Protein AF-A0A6I3S2J1-F1 (afdb_monomer_lite)

Structure (mmCIF, N/CA/C/O backbone):
data_AF-A0A6I3S2J1-F1
#
_entry.id   AF-A0A6I3S2J1-F1
#
loop_
_atom_site.group_PDB
_atom_site.id
_atom_site.type_symbol
_atom_site.label_atom_id
_atom_site.label_alt_id
_atom_site.label_comp_id
_atom_site.label_asym_id
_atom_site.label_entity_id
_atom_site.label_seq_id
_atom_site.pdbx_PDB_ins_code
_atom_site.Cartn_x
_atom_site.Cartn_y
_atom_site.Cartn_z
_atom_site.occupancy
_atom_site.B_iso_or_equiv
_atom_site.auth_seq_id
_atom_site.auth_comp_id
_atom_site.auth_asym_id
_atom_site.auth_atom_id
_atom_site.pdbx_PDB_model_num
ATOM 1 N N . MET A 1 1 ? -11.107 5.314 -30.693 1.00 34.38 1 MET A N 1
ATOM 2 C CA . MET A 1 1 ? -11.383 4.124 -29.863 1.00 34.38 1 MET A CA 1
ATOM 3 C C . MET A 1 1 ? -11.713 4.619 -28.473 1.00 34.38 1 MET A C 1
ATOM 5 O O . MET A 1 1 ? -10.859 5.205 -27.826 1.00 34.38 1 MET A O 1
ATOM 9 N N . GLU A 1 2 ? -12.978 4.495 -28.100 1.00 46.81 2 GLU A N 1
ATOM 10 C CA . GLU A 1 2 ? -13.599 5.117 -26.936 1.00 46.81 2 GLU A CA 1
ATOM 11 C C . GLU A 1 2 ? -13.974 4.004 -25.951 1.00 46.81 2 GLU A C 1
ATOM 13 O O . GLU A 1 2 ? -14.843 3.192 -26.249 1.00 46.81 2 GLU A O 1
ATOM 18 N N . ALA A 1 3 ? -13.229 3.904 -24.847 1.00 31.72 3 ALA A N 1
ATOM 19 C CA . ALA A 1 3 ? -13.426 3.009 -23.698 1.00 31.72 3 ALA A CA 1
ATOM 20 C C . ALA A 1 3 ? -12.308 3.388 -22.695 1.00 31.72 3 ALA A C 1
ATOM 22 O O . ALA A 1 3 ? -11.146 3.374 -23.076 1.00 31.72 3 ALA A O 1
ATOM 23 N N . LEU A 1 4 ? -12.485 3.808 -21.443 1.00 32.88 4 LEU A N 1
ATOM 24 C CA . LEU A 1 4 ? -13.562 3.702 -20.472 1.00 32.88 4 LEU A CA 1
ATOM 25 C C . LEU A 1 4 ? -13.476 4.933 -19.558 1.00 32.88 4 LEU A C 1
ATOM 27 O O . LEU A 1 4 ? -12.425 5.204 -18.974 1.00 32.88 4 LEU A O 1
ATOM 31 N N . ARG A 1 5 ? -14.594 5.621 -19.324 1.00 40.09 5 ARG A N 1
ATOM 32 C CA . ARG A 1 5 ? -14.788 6.284 -18.030 1.00 40.09 5 ARG A CA 1
ATOM 33 C C . ARG A 1 5 ? -14.850 5.176 -16.969 1.00 40.09 5 ARG A C 1
ATOM 35 O O . ARG A 1 5 ? -15.933 4.692 -16.675 1.00 40.09 5 ARG A O 1
ATOM 42 N N . MET A 1 6 ? -13.719 4.753 -16.404 1.00 35.88 6 MET A N 1
ATOM 43 C CA . MET A 1 6 ? -13.728 4.008 -15.137 1.00 35.88 6 MET A CA 1
ATOM 44 C C . MET A 1 6 ? -13.820 5.024 -14.004 1.00 35.88 6 MET A C 1
ATOM 46 O O . MET A 1 6 ? -12.850 5.293 -13.302 1.00 35.88 6 MET A O 1
ATOM 50 N N . ASN A 1 7 ? -14.994 5.638 -13.880 1.00 42.53 7 ASN A N 1
ATOM 51 C CA . ASN A 1 7 ? -15.377 6.351 -12.671 1.00 42.53 7 ASN A CA 1
ATOM 52 C C . ASN A 1 7 ? -16.139 5.378 -11.761 1.00 42.53 7 ASN A C 1
ATOM 54 O O . ASN A 1 7 ? -17.245 5.672 -11.321 1.00 42.53 7 ASN A O 1
ATOM 58 N N . ASP A 1 8 ? -15.560 4.197 -11.532 1.00 52.69 8 ASP A N 1
ATOM 59 C CA . ASP A 1 8 ? -15.954 3.356 -10.411 1.00 52.69 8 ASP A CA 1
ATOM 60 C C . ASP A 1 8 ? -15.251 3.961 -9.203 1.00 52.69 8 ASP A C 1
ATOM 62 O O . ASP A 1 8 ? -14.051 3.766 -8.991 1.00 52.69 8 ASP A O 1
ATOM 66 N N . SER A 1 9 ? -15.972 4.779 -8.440 1.00 69.44 9 SER A N 1
ATOM 67 C CA . SER A 1 9 ? -15.525 5.141 -7.101 1.00 69.44 9 SER A CA 1
ATOM 68 C C . SER A 1 9 ? -15.279 3.836 -6.350 1.00 69.44 9 SER A C 1
ATOM 70 O O . SER A 1 9 ? -16.217 3.072 -6.126 1.00 69.44 9 SER A O 1
ATOM 72 N N . ILE A 1 10 ? -14.025 3.546 -6.017 1.00 82.44 10 ILE A N 1
ATOM 73 C CA . ILE A 1 10 ? -13.689 2.366 -5.228 1.00 82.44 10 ILE A CA 1
ATOM 74 C C . ILE A 1 10 ? -14.387 2.514 -3.878 1.00 82.44 10 ILE A C 1
ATOM 76 O O . ILE A 1 10 ? -14.110 3.454 -3.135 1.00 82.44 10 ILE A O 1
ATOM 80 N N . VAL A 1 11 ? -15.302 1.595 -3.583 1.00 87.88 11 VAL A N 1
ATOM 81 C CA . VAL A 1 11 ? -15.982 1.523 -2.291 1.00 87.88 11 VAL A CA 1
ATOM 82 C C . VAL A 1 11 ? -15.340 0.400 -1.493 1.00 87.88 11 VAL A C 1
ATOM 84 O O . VAL A 1 11 ? -15.370 -0.759 -1.903 1.00 87.88 11 VAL A O 1
ATOM 87 N N . PHE A 1 12 ? -14.750 0.751 -0.355 1.00 93.94 12 PHE A N 1
ATOM 88 C CA . PHE A 1 12 ? -14.253 -0.220 0.610 1.00 93.94 12 PHE A CA 1
ATOM 89 C C . PHE A 1 12 ? -15.383 -0.645 1.547 1.00 93.94 12 PHE A C 1
ATOM 91 O O . PHE A 1 12 ? -16.249 0.154 1.903 1.00 93.94 12 PHE A O 1
ATOM 98 N N . SER A 1 13 ? -15.361 -1.903 1.977 1.00 96.25 13 SER A N 1
ATOM 99 C CA . SER A 1 13 ? -16.216 -2.362 3.073 1.00 96.25 13 SER A CA 1
ATOM 100 C C . SER A 1 13 ? -15.893 -1.617 4.373 1.00 96.25 13 SER A C 1
ATOM 102 O O . SER A 1 13 ? -14.842 -0.979 4.506 1.00 96.25 13 SER A O 1
ATOM 104 N N . GLN A 1 14 ? -16.777 -1.736 5.365 1.00 96.75 14 GLN A N 1
ATOM 105 C CA . GLN A 1 14 ? -16.544 -1.176 6.696 1.00 96.75 14 GLN A CA 1
ATOM 106 C C . GLN A 1 14 ? -15.230 -1.697 7.305 1.00 96.75 14 GLN A C 1
ATOM 108 O O . GLN A 1 14 ? -14.419 -0.906 7.777 1.00 96.75 14 GLN A O 1
ATOM 113 N N . GLU A 1 15 ? -14.972 -3.006 7.218 1.00 97.38 15 GLU A N 1
ATOM 114 C CA . GLU A 1 15 ? -13.759 -3.618 7.775 1.00 97.38 15 GLU A CA 1
ATOM 115 C C . GLU A 1 15 ? -12.484 -3.150 7.054 1.00 97.38 15 GLU A C 1
ATOM 117 O O . GLU A 1 15 ? -11.491 -2.799 7.695 1.00 97.38 15 GLU A O 1
ATOM 122 N N . GLN A 1 16 ? -12.512 -3.085 5.719 1.00 97.88 16 GLN A N 1
ATOM 123 C CA . GLN A 1 16 ? -11.399 -2.540 4.935 1.00 97.88 16 GLN A CA 1
ATOM 124 C C . GLN A 1 16 ? -11.145 -1.071 5.294 1.00 97.88 16 GLN A C 1
ATOM 126 O O . GLN A 1 16 ? -9.998 -0.666 5.469 1.00 97.88 16 GLN A O 1
ATOM 131 N N . THR A 1 17 ? -12.206 -0.279 5.454 1.00 97.62 17 THR A N 1
ATOM 132 C CA . THR A 1 17 ? -12.106 1.134 5.840 1.00 97.62 17 THR A CA 1
ATOM 133 C C . THR A 1 17 ? -11.485 1.287 7.227 1.00 97.62 17 THR A C 1
ATOM 135 O O . THR A 1 17 ? -10.564 2.082 7.403 1.00 97.62 17 THR A O 1
ATOM 138 N N . GLU A 1 18 ? -11.919 0.498 8.209 1.00 97.94 18 GLU A N 1
ATOM 139 C CA . GLU A 1 18 ? -11.349 0.497 9.562 1.00 97.94 18 GLU A CA 1
ATOM 140 C C . GLU A 1 18 ? -9.871 0.102 9.566 1.00 97.94 18 GLU A C 1
ATOM 142 O O . GLU A 1 18 ? -9.055 0.739 10.245 1.00 97.94 18 GLU A O 1
ATOM 147 N N . PHE A 1 19 ? -9.508 -0.908 8.772 1.00 98.38 19 PHE A N 1
ATOM 148 C CA . PHE A 1 19 ? -8.121 -1.309 8.582 1.00 98.38 19 PHE A CA 1
ATOM 149 C C . PHE A 1 19 ? -7.274 -0.163 8.013 1.00 98.38 19 PHE A C 1
ATOM 151 O O . PHE A 1 19 ? -6.236 0.170 8.591 1.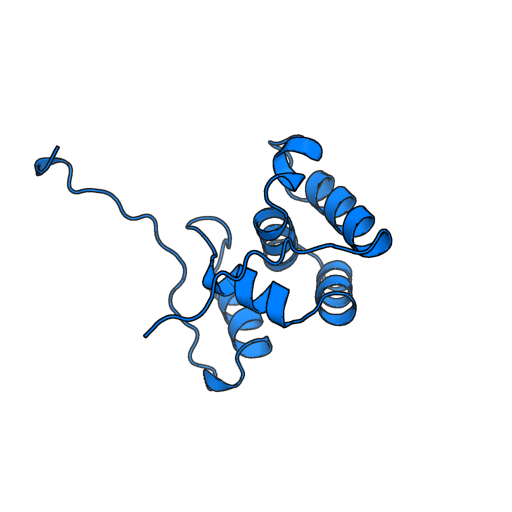00 98.38 19 PHE A O 1
ATOM 158 N N . LEU A 1 20 ? -7.733 0.493 6.942 1.00 98.25 20 LEU A N 1
ATOM 159 C CA . LEU A 1 20 ? -7.016 1.615 6.331 1.00 98.25 20 LEU A CA 1
ATOM 160 C C . LEU A 1 20 ? -6.915 2.820 7.271 1.00 98.25 20 LEU A C 1
ATOM 162 O O . LEU A 1 20 ? -5.850 3.417 7.381 1.00 98.25 20 LEU A O 1
ATOM 166 N N . VAL A 1 21 ? -7.964 3.140 8.031 1.00 98.06 21 VAL A N 1
ATOM 167 C CA . VAL A 1 21 ? -7.923 4.218 9.033 1.00 98.06 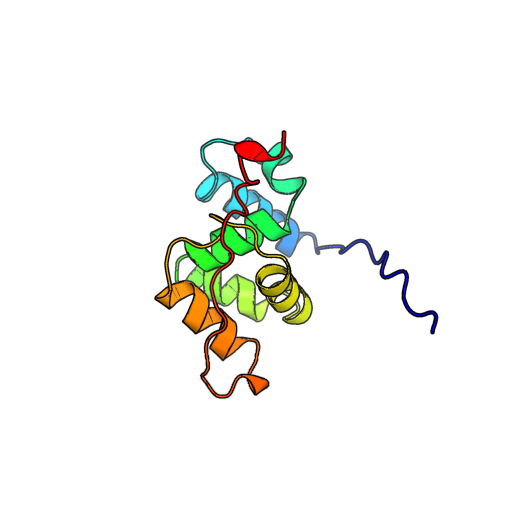21 VAL A CA 1
ATOM 168 C C . VAL A 1 21 ? -6.897 3.921 10.131 1.00 98.06 21 VAL A C 1
ATOM 170 O O . VAL A 1 21 ? -6.188 4.823 10.588 1.00 98.06 21 VAL A O 1
ATOM 173 N N . LYS A 1 22 ? -6.792 2.662 10.570 1.00 97.94 22 LYS A N 1
ATOM 174 C CA . LYS A 1 22 ? -5.768 2.244 11.534 1.00 97.94 22 LYS A CA 1
ATOM 175 C C . LYS A 1 22 ? -4.365 2.339 10.931 1.00 97.94 22 LYS A C 1
ATOM 177 O O . LYS A 1 22 ? -3.457 2.827 11.603 1.00 97.94 22 LYS A O 1
ATOM 182 N N . ALA A 1 23 ? -4.198 1.916 9.681 1.00 98.12 23 ALA A N 1
ATOM 183 C CA . ALA A 1 23 ? -2.938 2.014 8.954 1.00 98.12 23 ALA A CA 1
ATOM 184 C C . ALA A 1 23 ? -2.497 3.470 8.753 1.00 98.12 23 ALA A C 1
ATOM 186 O O . ALA A 1 23 ? -1.341 3.789 9.020 1.00 98.12 23 ALA A O 1
ATOM 187 N N . ALA A 1 24 ? -3.416 4.363 8.379 1.00 98.25 24 ALA A N 1
ATOM 188 C CA . ALA A 1 24 ? -3.146 5.787 8.209 1.00 98.25 24 ALA A CA 1
ATOM 189 C C . ALA A 1 24 ? -2.528 6.389 9.477 1.00 98.25 24 ALA A C 1
ATOM 191 O O . ALA A 1 24 ? -1.454 6.977 9.421 1.00 98.25 24 ALA A O 1
ATOM 192 N N . LYS A 1 25 ? -3.129 6.127 10.645 1.00 97.50 25 LYS A N 1
ATOM 193 C CA . LYS A 1 25 ? -2.581 6.567 11.940 1.00 97.50 25 LYS A CA 1
ATOM 194 C C . LYS A 1 25 ? -1.217 5.958 12.272 1.00 97.50 25 LYS A C 1
ATOM 196 O O . LYS A 1 25 ? -0.431 6.583 12.974 1.00 97.50 25 LYS A O 1
ATOM 201 N N . ARG A 1 26 ? -0.978 4.706 11.866 1.00 97.81 26 ARG A N 1
ATOM 202 C CA . ARG A 1 26 ? 0.223 3.943 12.241 1.00 97.81 26 ARG A CA 1
ATOM 203 C C . ARG A 1 26 ? 1.433 4.309 11.386 1.00 97.81 26 ARG A C 1
ATOM 205 O O . ARG A 1 26 ? 2.533 4.372 11.923 1.00 97.81 26 ARG A O 1
ATOM 212 N N . TYR A 1 27 ? 1.239 4.516 10.086 1.00 97.94 27 TYR A N 1
ATOM 213 C CA . TYR A 1 27 ? 2.339 4.661 9.125 1.00 97.94 27 TYR A CA 1
ATOM 214 C C . TYR A 1 27 ? 2.529 6.083 8.605 1.00 97.94 27 TYR A C 1
ATOM 216 O O . TYR A 1 27 ? 3.619 6.412 8.144 1.00 97.94 27 TYR A O 1
ATOM 224 N N . ILE A 1 28 ? 1.504 6.932 8.695 1.00 97.69 28 ILE A N 1
ATOM 225 C CA . ILE A 1 28 ? 1.542 8.308 8.194 1.00 97.69 28 ILE A CA 1
ATOM 226 C C . ILE A 1 28 ? 1.434 9.245 9.396 1.00 97.69 28 ILE A C 1
ATOM 228 O O . ILE A 1 28 ? 0.359 9.700 9.763 1.00 97.69 28 ILE A O 1
ATOM 232 N N . TRP A 1 29 ? 2.564 9.511 10.049 1.00 95.69 29 TRP A N 1
ATOM 233 C CA . TRP A 1 29 ? 2.598 10.295 11.292 1.00 95.69 29 TRP A CA 1
ATOM 234 C C . TRP A 1 29 ? 2.517 11.815 11.074 1.00 95.69 29 TRP A C 1
ATOM 236 O O . TRP A 1 29 ? 2.286 12.556 12.025 1.00 95.69 29 TRP A O 1
ATOM 246 N N . TRP A 1 30 ? 2.722 12.284 9.840 1.00 96.38 30 TRP A N 1
ATOM 247 C CA . TRP A 1 30 ? 2.744 13.710 9.485 1.00 96.38 30 TRP A CA 1
ATOM 248 C C . TRP A 1 30 ? 1.423 14.227 8.892 1.00 96.38 30 TRP A C 1
ATOM 250 O O . TRP A 1 30 ? 1.338 15.403 8.554 1.00 96.38 30 TRP A O 1
ATOM 260 N N . MET A 1 31 ? 0.411 13.367 8.743 1.00 96.62 31 MET A N 1
ATOM 261 C CA . MET A 1 31 ? -0.944 13.733 8.313 1.00 96.62 31 MET A CA 1
ATOM 262 C C . MET A 1 31 ? -1.956 13.234 9.341 1.00 96.62 31 MET A C 1
ATOM 264 O O . MET A 1 31 ? -1.731 12.240 10.034 1.00 96.62 31 MET A O 1
ATOM 268 N N . THR A 1 32 ? -3.109 13.889 9.410 1.00 97.62 32 THR A N 1
ATOM 269 C CA . THR A 1 32 ? -4.280 13.315 10.074 1.00 97.62 32 THR A CA 1
ATOM 270 C C . THR A 1 32 ? -4.788 12.093 9.303 1.00 97.62 32 THR A C 1
ATOM 272 O O . THR A 1 32 ? -4.528 11.917 8.108 1.00 97.62 32 THR A O 1
ATOM 275 N N . LYS A 1 33 ? -5.554 11.228 9.979 1.00 95.38 33 LYS A N 1
ATOM 276 C CA . LYS A 1 33 ? -6.179 10.070 9.322 1.00 95.38 33 LYS A CA 1
ATOM 277 C C . LYS A 1 33 ? -7.168 10.522 8.240 1.00 95.38 33 LYS A C 1
ATOM 279 O O . LYS A 1 33 ? -7.264 9.859 7.219 1.00 95.38 33 LYS A O 1
ATOM 284 N N . GLU A 1 34 ? -7.882 11.630 8.445 1.00 96.50 34 GLU A N 1
ATOM 285 C CA . GLU A 1 34 ? -8.819 12.193 7.471 1.00 96.50 34 GLU A CA 1
ATOM 286 C C . GLU A 1 34 ? -8.097 12.635 6.194 1.00 96.50 34 GLU A C 1
ATOM 288 O O . GLU A 1 34 ? -8.509 12.239 5.108 1.00 96.50 34 GLU A O 1
ATOM 293 N N . GLU A 1 35 ? -6.993 13.381 6.321 1.00 97.62 35 GLU A N 1
ATOM 294 C CA . GLU A 1 35 ? -6.175 13.823 5.180 1.00 97.62 35 GLU A CA 1
ATOM 295 C C . GLU A 1 35 ? -5.577 12.638 4.422 1.00 97.62 35 GLU A C 1
ATOM 297 O O . GLU A 1 35 ? -5.679 12.565 3.200 1.00 97.62 35 GLU A O 1
ATOM 302 N N . ALA A 1 36 ? -4.994 11.674 5.139 1.00 96.81 36 ALA A N 1
ATOM 303 C CA . ALA A 1 36 ? -4.429 10.481 4.521 1.00 96.81 36 ALA A CA 1
ATOM 304 C C . ALA A 1 36 ? -5.498 9.670 3.766 1.00 96.81 36 ALA A C 1
ATOM 306 O O . ALA A 1 36 ? -5.257 9.202 2.655 1.00 96.81 36 ALA A O 1
ATOM 307 N N . MET A 1 37 ? -6.701 9.545 4.335 1.00 95.94 37 MET A N 1
ATOM 308 C CA . MET A 1 37 ? -7.816 8.821 3.719 1.00 95.94 37 MET A CA 1
ATOM 309 C C . MET A 1 37 ? -8.445 9.548 2.522 1.00 95.94 37 MET A C 1
ATOM 311 O O . MET A 1 37 ? -9.263 8.941 1.832 1.00 95.94 37 MET A O 1
ATOM 315 N N . MET A 1 38 ? -8.047 10.790 2.213 1.00 95.19 38 MET A N 1
ATOM 316 C CA . MET A 1 38 ? -8.377 11.418 0.924 1.00 95.19 38 MET A CA 1
ATOM 317 C C . MET A 1 38 ? -7.704 10.702 -0.258 1.00 95.19 38 MET A C 1
ATOM 319 O O . MET A 1 38 ? -8.210 10.771 -1.376 1.00 95.19 38 MET A O 1
ATOM 323 N N . ASP A 1 39 ? -6.596 9.990 -0.018 1.00 95.56 39 ASP A N 1
ATOM 324 C CA . ASP A 1 39 ? -5.933 9.121 -0.994 1.00 95.56 39 ASP A CA 1
ATOM 325 C C . ASP A 1 39 ? -5.709 7.716 -0.394 1.00 95.56 39 ASP A C 1
ATOM 327 O O . ASP A 1 39 ? -4.614 7.383 0.071 1.00 95.56 39 ASP A O 1
ATOM 331 N N . PRO A 1 40 ? -6.730 6.837 -0.407 1.00 96.06 40 PRO A N 1
ATOM 332 C CA . PRO A 1 40 ? -6.595 5.479 0.117 1.00 96.06 40 PRO A CA 1
ATOM 333 C C . PRO A 1 40 ? -5.508 4.656 -0.584 1.00 96.06 40 PRO A C 1
ATOM 335 O O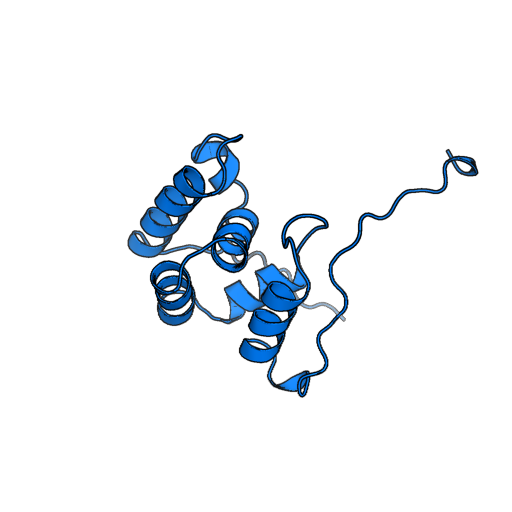 . PRO A 1 40 ? -4.976 3.721 0.009 1.00 96.06 40 PRO A O 1
ATOM 338 N N . PHE A 1 41 ? -5.148 4.987 -1.830 1.00 97.31 41 PHE A N 1
ATOM 339 C CA . PHE A 1 41 ? -4.064 4.299 -2.535 1.00 97.31 41 PHE A CA 1
ATOM 340 C C . PHE A 1 41 ? -2.715 4.616 -1.910 1.00 97.31 41 PHE A C 1
ATOM 342 O O . PHE A 1 41 ? -1.893 3.712 -1.762 1.00 97.31 41 PHE A O 1
ATOM 349 N N . PHE A 1 42 ? -2.513 5.862 -1.487 1.00 97.62 42 PHE A N 1
ATOM 350 C CA . PHE A 1 42 ? -1.340 6.232 -0.710 1.00 97.62 42 PHE A CA 1
ATOM 351 C C . PHE A 1 42 ? -1.288 5.470 0.623 1.00 97.62 42 PHE A C 1
ATOM 353 O O . PHE A 1 42 ? -0.249 4.911 0.968 1.00 97.62 42 PHE A O 1
ATOM 360 N N . VAL A 1 43 ? -2.411 5.354 1.341 1.00 98.31 43 VAL A N 1
ATOM 361 C CA . VAL A 1 43 ? -2.471 4.578 2.597 1.00 98.31 43 VAL A CA 1
ATOM 362 C C . VAL A 1 43 ? -2.126 3.105 2.362 1.00 98.31 43 VAL A C 1
ATOM 364 O O . VAL A 1 43 ? -1.297 2.545 3.080 1.00 98.31 43 VAL A O 1
ATOM 367 N N . ILE A 1 44 ? -2.705 2.483 1.331 1.00 98.50 44 ILE A N 1
ATOM 368 C CA . ILE A 1 44 ? -2.389 1.101 0.944 1.00 98.50 44 ILE A CA 1
ATOM 369 C C . ILE A 1 44 ? -0.903 0.967 0.600 1.00 98.50 44 ILE A C 1
ATOM 371 O O . ILE A 1 44 ? -0.266 0.014 1.046 1.00 98.50 44 ILE A O 1
ATOM 375 N N . SER A 1 45 ? -0.319 1.926 -0.127 1.00 98.31 45 SER A N 1
ATOM 376 C CA . SER A 1 45 ? 1.108 1.887 -0.453 1.00 98.31 45 SER A CA 1
ATOM 377 C C . SER A 1 45 ? 1.975 1.926 0.805 1.00 98.31 45 SER A C 1
ATOM 379 O O . SER A 1 45 ? 2.992 1.242 0.854 1.00 98.31 45 SER A O 1
ATOM 381 N N . GLN A 1 46 ? 1.571 2.669 1.841 1.00 98.38 46 GLN A N 1
ATOM 382 C CA . GLN A 1 46 ? 2.292 2.685 3.115 1.00 98.38 46 GLN A CA 1
ATOM 383 C C . GLN A 1 46 ? 2.199 1.347 3.846 1.00 98.38 46 GLN A C 1
ATOM 385 O O . GLN A 1 46 ? 3.196 0.903 4.406 1.00 98.38 46 GLN A O 1
ATOM 390 N N . VAL A 1 47 ? 1.058 0.654 3.784 1.00 98.38 47 VAL A N 1
ATOM 391 C CA . VAL A 1 47 ? 0.951 -0.722 4.299 1.00 98.38 47 VAL A CA 1
ATOM 392 C C . VAL A 1 47 ? 1.853 -1.669 3.509 1.00 98.38 47 VAL A C 1
ATOM 394 O O . VAL A 1 47 ? 2.578 -2.455 4.103 1.00 98.38 47 VAL A O 1
ATOM 397 N N . MET A 1 48 ? 1.868 -1.575 2.178 1.00 98.25 48 MET A N 1
ATOM 398 C CA . MET A 1 48 ? 2.745 -2.401 1.341 1.00 98.25 48 MET A CA 1
ATOM 399 C C . MET A 1 48 ? 4.232 -2.129 1.614 1.00 98.25 48 MET A C 1
ATOM 401 O O . MET A 1 48 ? 5.044 -3.048 1.536 1.00 98.25 48 MET A O 1
ATOM 405 N N . ASN A 1 49 ? 4.589 -0.877 1.910 1.00 97.69 49 ASN A N 1
ATOM 406 C CA . ASN A 1 49 ? 5.969 -0.432 2.087 1.00 97.69 49 ASN A CA 1
ATOM 407 C C . ASN A 1 49 ? 6.507 -0.646 3.514 1.00 97.69 49 ASN A C 1
ATOM 409 O O . ASN A 1 49 ? 7.670 -0.996 3.683 1.00 97.69 49 ASN A O 1
ATOM 413 N N . LEU A 1 50 ? 5.680 -0.410 4.536 1.00 97.44 50 LEU A N 1
ATOM 414 C CA . LEU A 1 50 ? 6.083 -0.351 5.950 1.00 97.44 50 LEU A CA 1
ATOM 415 C C . LEU A 1 50 ? 5.346 -1.363 6.841 1.00 97.44 50 LEU A C 1
ATOM 417 O O . LEU A 1 50 ? 5.679 -1.499 8.020 1.00 97.44 50 LEU A O 1
ATOM 421 N N . GLY A 1 51 ? 4.316 -2.027 6.314 1.00 97.00 51 GLY A N 1
ATOM 422 C CA . GLY A 1 51 ? 3.495 -2.979 7.051 1.00 97.00 51 GLY A CA 1
ATOM 423 C C . GLY A 1 51 ? 4.284 -4.197 7.510 1.00 97.00 51 GLY A C 1
ATOM 424 O O . GLY A 1 51 ? 5.225 -4.642 6.851 1.00 97.00 51 GLY A O 1
ATOM 425 N N . ASP A 1 52 ? 3.882 -4.763 8.648 1.00 96.69 52 ASP A N 1
ATOM 426 C CA . ASP A 1 52 ? 4.432 -6.044 9.073 1.00 96.69 52 ASP A CA 1
ATOM 427 C C . ASP A 1 52 ? 3.776 -7.204 8.296 1.00 96.69 52 ASP A C 1
ATOM 429 O O . ASP A 1 52 ? 2.936 -7.011 7.408 1.00 96.69 52 ASP A O 1
ATOM 433 N N . LEU A 1 53 ? 4.181 -8.440 8.600 1.00 96.00 53 LEU A N 1
ATOM 434 C CA . LEU A 1 53 ? 3.653 -9.620 7.915 1.00 96.0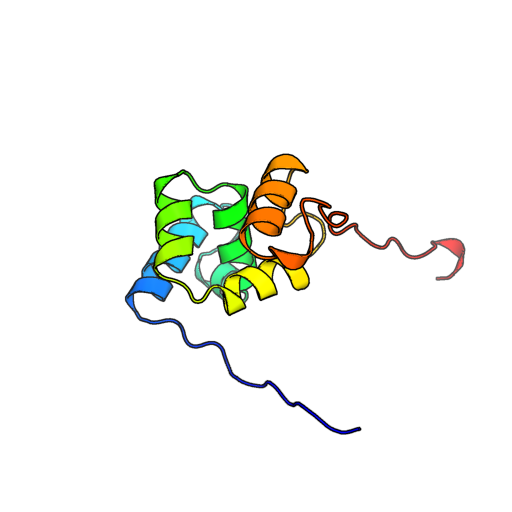0 53 LEU A CA 1
ATOM 435 C C . LEU A 1 53 ? 2.131 -9.760 8.083 1.00 96.00 53 LEU A C 1
ATOM 437 O O . LEU A 1 53 ? 1.462 -10.201 7.151 1.00 96.00 53 LEU A O 1
ATOM 441 N N . LYS A 1 54 ? 1.573 -9.383 9.243 1.00 97.69 54 LYS A N 1
ATOM 442 C CA . LYS A 1 54 ? 0.128 -9.472 9.494 1.00 97.69 54 LYS A CA 1
ATOM 443 C C . LYS A 1 54 ? -0.619 -8.420 8.691 1.00 97.69 54 LYS A C 1
ATOM 445 O O . LYS A 1 54 ? -1.642 -8.743 8.096 1.00 97.69 54 LYS A O 1
ATOM 450 N N . ASP A 1 55 ? -0.099 -7.195 8.646 1.00 97.81 55 ASP A N 1
ATOM 451 C CA . ASP A 1 55 ? -0.701 -6.123 7.850 1.00 97.81 55 ASP A CA 1
ATOM 452 C C . ASP A 1 55 ? -0.676 -6.471 6.355 1.00 97.81 55 ASP A C 1
ATOM 454 O O . ASP A 1 55 ? -1.691 -6.347 5.672 1.00 97.81 55 ASP A O 1
ATOM 458 N N . SER A 1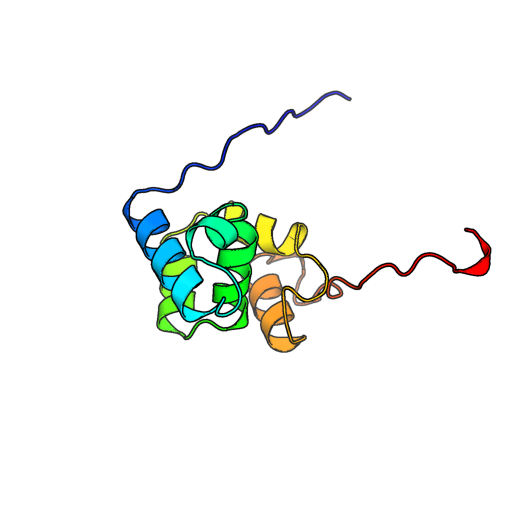 56 ? 0.456 -6.989 5.869 1.00 96.62 56 SER A N 1
ATOM 459 C CA . SER A 1 56 ? 0.628 -7.413 4.475 1.00 96.62 56 SER A CA 1
ATOM 460 C C . SER A 1 56 ? -0.294 -8.576 4.105 1.00 96.62 56 SER A C 1
ATOM 462 O O . SER A 1 56 ? -0.922 -8.551 3.048 1.00 96.62 56 SER A O 1
ATOM 464 N N . ALA A 1 57 ? -0.415 -9.582 4.980 1.00 97.19 57 ALA A N 1
ATOM 465 C CA . ALA A 1 57 ? -1.312 -10.715 4.771 1.00 97.19 57 ALA A CA 1
ATOM 466 C C . ALA A 1 57 ? -2.782 -10.280 4.768 1.00 97.19 57 ALA A C 1
ATOM 468 O O . ALA A 1 57 ? -3.527 -10.683 3.881 1.00 97.19 57 ALA A O 1
ATOM 469 N N . LYS A 1 58 ? -3.193 -9.416 5.708 1.00 97.31 58 LYS A N 1
ATOM 470 C CA . LYS A 1 58 ? -4.559 -8.877 5.740 1.00 97.31 58 LYS A CA 1
ATOM 471 C C . LYS A 1 58 ? -4.865 -8.084 4.472 1.00 97.31 58 LYS A C 1
ATOM 473 O O . LYS A 1 58 ? -5.896 -8.303 3.847 1.00 97.31 58 LYS A O 1
ATOM 478 N N . LEU A 1 59 ? -3.940 -7.221 4.047 1.00 96.94 59 LEU A N 1
ATOM 479 C CA . LEU A 1 59 ? -4.081 -6.468 2.806 1.00 96.94 59 LEU A CA 1
ATOM 480 C C . LEU A 1 59 ? -4.235 -7.402 1.593 1.00 96.94 59 LEU A C 1
ATOM 482 O O . LEU A 1 59 ? -5.112 -7.186 0.767 1.00 96.94 59 LEU A O 1
ATOM 486 N N . PHE A 1 60 ? -3.413 -8.448 1.492 1.00 97.25 60 PHE A N 1
ATOM 487 C CA . PHE A 1 60 ? -3.444 -9.376 0.360 1.00 97.25 60 PHE A CA 1
ATOM 488 C C . PHE A 1 60 ? -4.684 -10.282 0.335 1.00 97.25 60 PHE A C 1
ATOM 490 O O . PHE A 1 60 ? -5.168 -10.613 -0.745 1.00 97.25 60 PHE A O 1
ATOM 497 N N . CYS A 1 61 ? -5.187 -10.703 1.496 1.00 97.06 61 CYS A N 1
ATOM 498 C CA . CYS A 1 61 ? -6.345 -11.592 1.585 1.00 97.06 61 CYS A CA 1
ATOM 499 C C . CYS A 1 61 ? -7.678 -10.845 1.457 1.00 97.06 61 CYS A C 1
ATOM 501 O O . CYS A 1 61 ? -8.603 -11.365 0.835 1.00 97.06 61 CYS A O 1
ATOM 503 N N . ASP A 1 62 ? -7.777 -9.639 2.022 1.00 96.94 62 ASP A N 1
ATOM 504 C CA . ASP A 1 62 ? -9.068 -8.968 2.197 1.00 96.94 62 ASP A CA 1
ATOM 505 C C . ASP A 1 62 ? -9.367 -7.941 1.099 1.00 96.94 62 ASP A C 1
ATOM 507 O O . ASP A 1 62 ? -10.510 -7.502 0.965 1.00 96.94 62 ASP A O 1
ATOM 511 N N . PHE A 1 63 ? -8.368 -7.515 0.319 1.00 97.25 63 PHE A N 1
ATOM 512 C CA . PHE A 1 63 ? -8.536 -6.531 -0.755 1.00 97.25 63 PHE A CA 1
ATOM 513 C C . PHE A 1 63 ? -8.451 -7.196 -2.129 1.00 97.25 63 PHE A C 1
ATOM 515 O O . PHE A 1 63 ? -7.628 -8.080 -2.359 1.00 97.25 63 PHE A O 1
ATOM 522 N N . ASP A 1 64 ? -9.259 -6.720 -3.083 1.00 96.25 64 ASP A N 1
ATOM 523 C CA . ASP A 1 64 ? -9.152 -7.163 -4.476 1.00 96.25 64 ASP A CA 1
ATOM 524 C C . ASP A 1 64 ? -7.751 -6.827 -5.014 1.00 96.25 64 ASP A C 1
ATOM 526 O O . ASP A 1 64 ? -7.306 -5.675 -4.997 1.00 96.25 64 ASP A O 1
ATOM 530 N N . HIS A 1 65 ? -7.054 -7.832 -5.544 1.00 96.62 65 HIS A N 1
ATOM 531 C CA . HIS A 1 65 ? -5.716 -7.676 -6.114 1.00 96.62 65 HIS A CA 1
ATOM 532 C C . HIS A 1 65 ? -5.679 -6.675 -7.273 1.00 96.62 65 HIS A C 1
ATOM 534 O O . HIS A 1 65 ? -4.635 -6.076 -7.524 1.00 96.62 65 HIS A O 1
ATOM 540 N N . LYS A 1 66 ? -6.804 -6.419 -7.958 1.00 95.75 66 LYS A N 1
ATOM 541 C CA . LYS A 1 66 ? -6.927 -5.322 -8.933 1.00 95.75 66 LYS A CA 1
ATOM 542 C C . LYS A 1 66 ? -6.632 -3.964 -8.299 1.00 95.75 66 LYS A C 1
ATOM 544 O O . LYS A 1 66 ? -5.984 -3.144 -8.944 1.00 95.75 66 LYS A O 1
ATOM 549 N N . ILE A 1 67 ? -7.063 -3.730 -7.060 1.00 96.44 67 ILE A N 1
ATOM 550 C CA . ILE A 1 67 ? -6.788 -2.488 -6.327 1.00 96.44 67 ILE A CA 1
ATOM 551 C C . ILE A 1 67 ? -5.297 -2.406 -6.000 1.00 96.44 67 ILE A C 1
ATOM 553 O O . ILE A 1 67 ? -4.665 -1.395 -6.292 1.00 96.44 67 ILE A O 1
ATOM 557 N N . LEU A 1 68 ? -4.707 -3.488 -5.483 1.00 97.88 68 LEU A N 1
ATOM 558 C CA . LEU A 1 68 ? -3.280 -3.517 -5.136 1.00 97.88 68 LEU A CA 1
ATOM 559 C C . LEU A 1 68 ? -2.383 -3.305 -6.368 1.00 97.88 68 LEU A C 1
ATOM 561 O O . LEU A 1 68 ? -1.425 -2.533 -6.324 1.00 97.88 68 LEU A O 1
ATOM 565 N N . ARG A 1 69 ? -2.742 -3.909 -7.508 1.00 97.38 69 ARG A N 1
ATOM 566 C CA . ARG A 1 69 ? -2.093 -3.637 -8.799 1.00 97.38 69 ARG A CA 1
ATOM 567 C C . ARG A 1 69 ? -2.211 -2.170 -9.198 1.00 97.38 69 ARG A C 1
ATOM 569 O O . ARG A 1 69 ? -1.226 -1.582 -9.633 1.00 97.38 69 ARG A O 1
ATOM 576 N N . GLN A 1 70 ? -3.388 -1.561 -9.045 1.00 97.06 70 GLN A N 1
ATOM 577 C CA . GLN A 1 70 ? -3.560 -0.140 -9.350 1.00 97.06 70 GLN A CA 1
ATOM 578 C C . GLN A 1 70 ? -2.696 0.762 -8.463 1.00 97.06 70 GLN A C 1
ATOM 580 O O . GLN A 1 70 ? -2.194 1.765 -8.965 1.00 97.06 70 GLN A O 1
ATOM 585 N N . VAL A 1 71 ? -2.486 0.411 -7.190 1.00 97.56 71 VAL A N 1
ATOM 586 C CA . VAL A 1 71 ? -1.576 1.149 -6.298 1.00 97.56 71 VAL A CA 1
ATOM 587 C C . VAL A 1 71 ? -0.152 1.130 -6.846 1.00 97.56 71 VAL A C 1
ATOM 589 O O . VAL A 1 71 ? 0.470 2.184 -6.926 1.00 97.56 71 VAL A O 1
ATOM 592 N N . LEU A 1 72 ? 0.345 -0.028 -7.291 1.00 97.81 72 LEU A N 1
ATOM 593 C CA . LEU A 1 72 ? 1.674 -0.135 -7.903 1.00 97.81 72 LEU A CA 1
ATOM 594 C C . LEU A 1 72 ? 1.766 0.641 -9.225 1.00 97.81 72 LEU A C 1
ATOM 596 O O . LEU A 1 72 ? 2.720 1.385 -9.430 1.00 97.81 72 LEU A O 1
ATOM 600 N N . LEU A 1 73 ? 0.758 0.532 -10.096 1.00 96.25 73 LEU A N 1
ATOM 601 C CA . LEU A 1 73 ? 0.735 1.223 -11.394 1.00 96.25 73 LEU A CA 1
ATOM 602 C C . LEU A 1 73 ? 0.634 2.749 -11.268 1.00 96.25 73 LEU A C 1
ATOM 604 O O . LEU A 1 73 ? 1.155 3.469 -12.116 1.00 96.25 73 LEU A O 1
ATOM 608 N N . LYS A 1 74 ? -0.047 3.251 -10.231 1.00 95.25 74 LYS A N 1
ATOM 609 C CA . LYS A 1 74 ? -0.238 4.690 -9.976 1.00 95.25 74 LYS A CA 1
ATOM 610 C C . LYS A 1 74 ? 0.725 5.246 -8.924 1.00 95.25 74 LYS A C 1
ATOM 612 O O . LYS A 1 74 ? 0.593 6.413 -8.548 1.00 95.25 74 LYS A O 1
ATOM 617 N N . ALA A 1 75 ? 1.668 4.435 -8.443 1.00 96.50 75 ALA A N 1
ATOM 618 C CA . ALA A 1 75 ? 2.593 4.830 -7.393 1.00 96.50 75 ALA A CA 1
ATOM 619 C C . ALA A 1 75 ? 3.391 6.074 -7.805 1.00 96.50 75 ALA A C 1
ATOM 621 O O . ALA A 1 75 ? 3.909 6.171 -8.919 1.00 96.50 75 ALA A O 1
ATOM 622 N N . LYS A 1 76 ? 3.506 7.032 -6.884 1.00 95.38 76 LYS A N 1
ATOM 623 C CA . LYS A 1 76 ? 4.289 8.256 -7.086 1.00 95.38 76 LYS A CA 1
ATOM 624 C C . LYS A 1 76 ? 5.680 8.101 -6.478 1.00 95.38 76 LYS A C 1
ATOM 626 O O . LYS A 1 76 ? 5.922 7.243 -5.627 1.00 95.38 76 LYS A O 1
ATOM 631 N N . ALA A 1 77 ? 6.601 8.959 -6.907 1.00 94.75 77 ALA A N 1
ATOM 632 C CA . ALA A 1 77 ? 7.935 9.022 -6.324 1.00 94.75 77 ALA A CA 1
ATOM 633 C C . ALA A 1 77 ? 7.846 9.216 -4.800 1.00 94.75 77 ALA A C 1
ATOM 635 O O . ALA A 1 77 ? 7.103 10.074 -4.325 1.00 94.75 77 ALA A O 1
ATOM 636 N N . GLY A 1 78 ? 8.588 8.402 -4.048 1.00 93.00 78 GLY A N 1
ATOM 637 C CA . GLY A 1 78 ? 8.598 8.425 -2.582 1.00 93.00 78 GLY A CA 1
ATOM 638 C C . GLY A 1 78 ? 7.510 7.592 -1.896 1.00 93.00 78 GLY A C 1
ATOM 639 O O . GLY A 1 78 ? 7.547 7.471 -0.678 1.00 93.00 78 GLY A O 1
ATOM 640 N N . TRP A 1 79 ? 6.567 6.982 -2.626 1.00 96.12 79 TRP A N 1
ATOM 641 C CA . TRP A 1 79 ? 5.563 6.096 -2.010 1.00 96.12 79 TRP A CA 1
ATOM 642 C C . TRP A 1 79 ? 6.154 4.778 -1.500 1.00 96.12 79 TRP A C 1
ATOM 644 O O . TRP A 1 79 ? 5.697 4.259 -0.484 1.00 96.12 79 TRP A O 1
ATOM 654 N N . PHE A 1 80 ? 7.162 4.261 -2.205 1.00 96.94 80 PHE A N 1
ATOM 655 C CA . PHE A 1 80 ? 7.935 3.077 -1.836 1.00 96.94 80 PHE A CA 1
ATOM 656 C C . PHE A 1 80 ? 9.383 3.481 -1.565 1.00 96.94 80 PHE A C 1
ATOM 658 O O . PHE A 1 80 ? 9.950 4.280 -2.314 1.00 96.94 80 PHE A O 1
ATOM 665 N N . GLY A 1 81 ? 9.969 2.937 -0.498 1.00 93.19 81 GLY A N 1
ATOM 666 C CA . GLY A 1 81 ? 11.292 3.341 -0.015 1.00 93.19 81 GLY A CA 1
ATOM 667 C C . GLY A 1 81 ? 12.452 2.590 -0.664 1.00 93.19 81 GLY A C 1
ATOM 668 O O . GLY A 1 81 ? 13.536 3.149 -0.815 1.00 93.19 81 GLY A O 1
ATOM 669 N N . ASP A 1 82 ? 12.239 1.337 -1.068 1.00 94.00 82 ASP A N 1
ATOM 670 C CA . ASP A 1 82 ? 13.321 0.475 -1.531 1.00 94.00 82 ASP A CA 1
ATOM 671 C C . ASP A 1 82 ? 12.904 -0.495 -2.652 1.00 94.00 82 ASP A C 1
ATOM 673 O O . ASP A 1 82 ? 11.734 -0.846 -2.832 1.00 94.00 82 ASP A O 1
ATOM 677 N N . LYS A 1 83 ? 13.910 -0.954 -3.408 1.00 94.25 83 LYS A N 1
ATOM 678 C CA . LYS A 1 83 ? 13.737 -1.847 -4.563 1.00 94.25 83 LYS A CA 1
ATOM 679 C C . LYS A 1 83 ? 13.264 -3.248 -4.184 1.00 94.25 83 LYS A C 1
ATOM 681 O O . LYS A 1 83 ? 12.633 -3.901 -5.009 1.00 94.25 83 LYS A O 1
ATOM 686 N N . ARG A 1 84 ? 13.585 -3.733 -2.981 1.00 94.19 84 ARG A N 1
ATOM 687 C CA . ARG A 1 84 ? 13.207 -5.079 -2.540 1.00 94.19 84 ARG A CA 1
ATOM 688 C C . ARG A 1 84 ? 11.706 -5.126 -2.290 1.00 94.19 84 ARG A C 1
ATOM 690 O O . ARG A 1 84 ? 11.047 -6.012 -2.819 1.00 94.19 84 ARG A O 1
ATOM 697 N N . THR A 1 85 ? 11.162 -4.185 -1.526 1.00 95.06 85 THR A N 1
ATOM 698 C CA . THR A 1 85 ? 9.723 -4.138 -1.237 1.00 95.06 85 THR A CA 1
ATOM 699 C C . THR A 1 85 ? 8.920 -3.898 -2.514 1.00 95.06 85 THR A C 1
ATOM 701 O O . THR A 1 85 ? 7.965 -4.624 -2.792 1.00 95.06 85 THR A O 1
ATOM 704 N N . TRP A 1 86 ? 9.377 -2.965 -3.356 1.00 97.31 86 TRP A N 1
ATOM 705 C CA . TRP A 1 86 ? 8.811 -2.729 -4.685 1.00 97.31 86 TRP A CA 1
ATOM 706 C C . TRP A 1 86 ? 8.809 -3.990 -5.564 1.00 97.31 86 TRP A C 1
ATOM 708 O O . TRP A 1 86 ? 7.777 -4.346 -6.135 1.00 97.31 86 TRP A O 1
ATOM 718 N N . GLY A 1 87 ? 9.946 -4.685 -5.654 1.00 96.44 87 GLY A N 1
ATOM 719 C CA . GLY A 1 87 ? 10.085 -5.896 -6.460 1.00 96.44 87 GLY A CA 1
ATOM 720 C C . GLY A 1 87 ? 9.231 -7.050 -5.960 1.00 96.44 87 GLY A C 1
ATOM 721 O O . GLY A 1 87 ? 8.543 -7.676 -6.759 1.00 96.44 87 GLY A O 1
ATOM 722 N N . SER A 1 88 ? 9.199 -7.287 -4.648 1.00 95.00 88 SER A N 1
ATOM 723 C CA . SER A 1 88 ? 8.380 -8.344 -4.046 1.00 95.00 88 SER A CA 1
ATOM 724 C C . SER A 1 88 ? 6.903 -8.195 -4.404 1.00 95.00 88 SER A C 1
ATOM 726 O O . SER A 1 88 ? 6.297 -9.144 -4.895 1.00 95.00 88 SER A O 1
ATOM 728 N N . TRP A 1 89 ? 6.327 -7.003 -4.219 1.00 97.50 89 TRP A N 1
ATOM 729 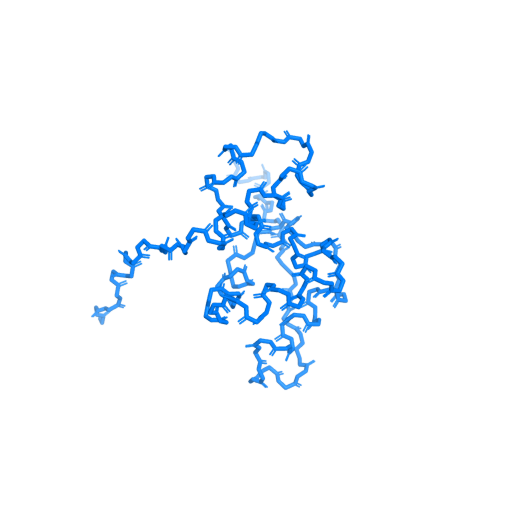C CA . TRP A 1 89 ? 4.916 -6.771 -4.531 1.00 97.50 89 TRP A CA 1
ATOM 730 C C . TRP A 1 89 ? 4.622 -6.822 -6.030 1.00 97.50 89 TRP A C 1
ATOM 732 O O . TRP A 1 89 ? 3.600 -7.384 -6.419 1.00 97.50 89 TRP A O 1
ATOM 742 N N . ASN A 1 90 ? 5.512 -6.289 -6.875 1.00 97.69 90 ASN A N 1
ATOM 743 C CA . ASN A 1 90 ? 5.334 -6.379 -8.324 1.00 97.69 90 ASN A CA 1
ATOM 744 C C . ASN A 1 90 ? 5.388 -7.832 -8.808 1.00 97.69 90 ASN A C 1
ATOM 746 O O . ASN A 1 90 ? 4.508 -8.254 -9.545 1.00 97.69 90 ASN A O 1
ATOM 750 N N . ASN A 1 91 ? 6.359 -8.618 -8.346 1.00 95.12 91 ASN A N 1
ATOM 751 C CA . ASN A 1 91 ? 6.476 -10.026 -8.727 1.00 95.12 91 ASN A CA 1
ATOM 752 C C . ASN A 1 91 ? 5.296 -10.866 -8.206 1.00 95.12 91 ASN A C 1
ATOM 754 O O . ASN A 1 91 ? 4.890 -11.819 -8.863 1.00 95.12 91 ASN A O 1
ATOM 758 N N . LEU A 1 92 ? 4.741 -10.513 -7.041 1.00 95.31 92 LEU A N 1
ATOM 759 C CA . LEU A 1 92 ? 3.572 -11.186 -6.471 1.00 95.31 92 LEU A CA 1
ATOM 760 C C . LEU A 1 92 ? 2.281 -10.877 -7.245 1.00 95.31 92 LEU A C 1
ATOM 762 O O . LEU A 1 92 ? 1.452 -11.764 -7.430 1.00 95.31 92 LEU A O 1
ATOM 766 N N . LEU A 1 93 ? 2.087 -9.622 -7.661 1.00 97.00 93 LEU A N 1
ATOM 767 C CA . LEU A 1 93 ? 0.817 -9.146 -8.223 1.00 97.00 93 LEU A CA 1
ATOM 768 C C . LEU A 1 93 ? 0.779 -9.117 -9.760 1.00 97.00 93 LEU A C 1
ATOM 770 O O . LEU A 1 93 ? -0.319 -9.055 -10.319 1.00 97.00 93 LEU A O 1
ATOM 774 N N . PHE A 1 94 ? 1.939 -9.185 -10.419 1.00 96.62 94 PHE A N 1
ATOM 775 C CA . PHE A 1 94 ? 2.104 -9.215 -11.876 1.00 96.62 94 PHE A CA 1
ATOM 776 C C . PHE A 1 94 ? 2.924 -10.447 -12.298 1.00 96.62 94 PHE A C 1
ATOM 778 O O . PHE A 1 94 ? 4.116 -10.330 -12.604 1.00 96.62 94 PHE A O 1
ATOM 785 N N . PRO A 1 95 ? 2.325 -11.652 -12.309 1.00 92.19 95 PRO A N 1
ATOM 786 C CA . PRO A 1 95 ? 3.011 -12.865 -12.758 1.00 92.19 95 PRO A CA 1
ATOM 787 C C . PRO A 1 95 ? 3.550 -12.754 -14.197 1.00 92.19 95 PRO A C 1
ATOM 789 O O . PRO A 1 95 ? 4.558 -13.374 -14.532 1.00 92.19 95 PRO A O 1
ATOM 792 N N . GLU A 1 96 ? 2.931 -11.922 -15.037 1.00 93.00 96 GLU A N 1
ATOM 793 C CA . GLU A 1 96 ? 3.360 -11.632 -16.407 1.00 93.00 96 GLU A CA 1
ATOM 794 C C . GLU A 1 96 ? 4.732 -10.951 -16.507 1.00 93.00 96 GLU A C 1
ATOM 796 O O . GLU A 1 96 ? 5.364 -11.008 -17.559 1.00 93.00 96 GLU A O 1
ATOM 801 N N . TYR A 1 97 ? 5.228 -10.341 -15.427 1.00 90.50 97 TYR A N 1
ATOM 802 C CA . TYR A 1 97 ? 6.564 -9.748 -15.411 1.00 90.50 97 TYR A CA 1
ATOM 803 C C . TYR A 1 97 ? 7.680 -10.789 -15.399 1.00 90.50 97 TYR A C 1
ATOM 805 O O . TYR A 1 97 ? 8.828 -10.433 -15.653 1.00 90.50 97 TYR A O 1
ATOM 813 N N . ASN A 1 98 ? 7.381 -12.064 -15.124 1.00 89.25 98 ASN A N 1
ATOM 814 C CA . ASN A 1 98 ? 8.367 -13.147 -15.129 1.00 89.25 98 ASN A CA 1
ATOM 815 C C . ASN A 1 98 ? 9.635 -12.798 -14.316 1.00 89.25 98 ASN A C 1
ATOM 817 O O . ASN A 1 98 ? 10.763 -12.948 -14.783 1.00 89.25 98 ASN A O 1
ATOM 821 N N . PHE A 1 99 ? 9.429 -12.258 -13.108 1.00 87.81 99 PHE A N 1
ATOM 822 C CA . PHE A 1 99 ? 10.465 -11.774 -12.180 1.00 87.81 99 PHE A CA 1
ATOM 823 C C . PHE A 1 99 ? 11.311 -10.581 -12.661 1.00 87.81 99 PHE A C 1
ATOM 825 O O . PHE A 1 99 ? 12.262 -10.185 -11.983 1.00 87.81 99 PHE A O 1
ATOM 832 N N . VAL A 1 100 ? 10.947 -9.949 -13.778 1.00 91.75 100 VAL A N 1
ATOM 833 C CA . VAL A 1 100 ? 11.532 -8.680 -14.219 1.00 91.75 100 VAL A CA 1
ATOM 834 C C . VAL A 1 100 ? 10.807 -7.531 -13.523 1.00 91.75 100 VAL A C 1
ATOM 836 O O . VAL A 1 100 ? 9.755 -7.066 -13.952 1.00 91.75 100 VAL A O 1
ATOM 839 N N . THR A 1 101 ? 11.372 -7.064 -12.412 1.00 91.56 101 THR A N 1
ATOM 840 C CA . THR A 1 101 ? 10.794 -5.959 -11.640 1.00 91.56 101 THR A CA 1
ATOM 841 C C . THR A 1 101 ? 10.835 -4.641 -12.433 1.00 91.56 101 THR A C 1
ATOM 843 O O . THR A 1 101 ? 11.916 -4.239 -12.875 1.00 91.56 101 THR A O 1
ATOM 846 N N . PRO A 1 102 ? 9.702 -3.924 -12.582 1.00 94.06 102 PRO A N 1
ATOM 847 C CA . PRO A 1 102 ? 9.675 -2.630 -13.260 1.00 94.06 102 PRO A CA 1
ATOM 848 C C . PRO A 1 102 ? 10.496 -1.582 -12.492 1.00 94.06 102 PRO A C 1
ATOM 850 O O . PRO A 1 102 ? 10.714 -1.727 -11.286 1.00 94.06 102 PRO A O 1
ATOM 853 N N . PRO A 1 103 ? 10.940 -0.492 -13.139 1.00 94.62 103 PRO A N 1
ATOM 854 C CA . PRO A 1 103 ? 11.618 0.590 -12.435 1.00 94.62 103 PRO A CA 1
ATOM 855 C C . PRO A 1 103 ? 10.686 1.252 -11.410 1.00 94.62 103 PRO A C 1
ATOM 857 O O . PRO A 1 103 ? 9.480 1.366 -11.626 1.00 94.62 103 PRO A O 1
ATOM 860 N N . MET A 1 104 ? 11.254 1.714 -10.294 1.00 95.56 104 MET A N 1
ATOM 861 C CA . MET A 1 104 ? 10.503 2.482 -9.300 1.00 95.56 104 MET A CA 1
ATOM 862 C C . MET A 1 104 ? 10.090 3.853 -9.860 1.00 95.56 104 MET A C 1
ATOM 864 O O . MET A 1 104 ? 10.825 4.426 -10.671 1.00 95.56 104 MET A O 1
ATOM 868 N N . PRO A 1 105 ? 8.971 4.429 -9.387 1.00 94.12 105 PRO A N 1
ATOM 869 C CA . PRO A 1 105 ? 8.598 5.796 -9.721 1.00 94.12 105 PRO A CA 1
ATOM 870 C C . PRO A 1 105 ? 9.680 6.791 -9.289 1.00 94.12 105 PRO A C 1
ATOM 872 O O . PRO A 1 105 ? 10.099 6.814 -8.130 1.00 94.12 105 PRO A O 1
ATOM 875 N N . VAL A 1 106 ? 10.098 7.652 -10.214 1.00 91.25 106 VAL A N 1
ATOM 876 C CA . VAL A 1 106 ? 11.074 8.721 -9.967 1.00 91.25 106 VAL A CA 1
ATOM 877 C C . VAL A 1 106 ? 10.425 10.087 -10.149 1.00 91.25 106 VAL A C 1
ATOM 879 O O . VAL A 1 106 ? 9.500 10.257 -10.946 1.00 91.25 106 VAL A O 1
ATOM 882 N N . ARG A 1 107 ? 10.896 11.082 -9.390 1.00 87.06 107 ARG A N 1
ATOM 883 C CA . ARG A 1 107 ? 10.442 12.465 -9.551 1.00 87.06 107 ARG A CA 1
ATOM 884 C C . ARG A 1 107 ? 10.932 12.977 -10.906 1.00 87.06 107 ARG A C 1
ATOM 886 O O . ARG A 1 107 ? 12.130 12.951 -11.166 1.00 87.06 107 ARG A O 1
ATOM 893 N N . LYS A 1 108 ? 10.018 13.484 -11.735 1.00 84.56 108 LYS A N 1
ATOM 894 C CA . LYS A 1 108 ? 10.380 14.273 -12.919 1.00 84.56 108 LYS A CA 1
ATOM 895 C C . LYS A 1 108 ? 10.739 15.680 -12.449 1.00 84.56 108 LYS A C 1
ATOM 897 O O . LYS A 1 108 ? 9.899 16.355 -11.856 1.00 84.56 108 LYS A O 1
ATOM 902 N N . ILE A 1 109 ? 11.991 16.072 -12.633 1.00 82.81 109 ILE A N 1
ATOM 903 C CA . ILE A 1 109 ? 12.458 17.434 -12.375 1.00 82.81 109 ILE A CA 1
ATOM 904 C C . ILE A 1 109 ? 12.377 18.142 -13.734 1.00 82.81 109 ILE A C 1
ATOM 906 O O . ILE A 1 109 ? 12.995 17.632 -14.668 1.00 82.81 109 ILE A O 1
ATOM 910 N N . PRO A 1 110 ? 11.552 19.196 -13.893 1.00 80.19 110 PRO A N 1
ATOM 911 C CA . PRO A 1 110 ? 11.558 19.979 -15.125 1.00 80.19 110 PRO A CA 1
ATOM 912 C C . PRO A 1 110 ? 12.944 20.587 -15.324 1.00 80.19 110 PRO A C 1
ATOM 914 O O . PRO A 1 110 ? 13.633 20.870 -14.339 1.00 80.19 110 PRO A O 1
ATOM 917 N N . ASP A 1 111 ? 13.352 20.746 -16.579 1.00 82.62 111 ASP A N 1
ATOM 918 C CA . ASP A 1 111 ? 14.598 21.438 -16.867 1.00 82.62 111 ASP A CA 1
ATOM 919 C C . ASP A 1 111 ? 14.447 22.897 -16.425 1.00 82.62 111 ASP A C 1
ATOM 921 O O . ASP A 1 111 ? 13.488 23.575 -16.801 1.00 82.62 111 ASP A O 1
ATOM 925 N N . TRP A 1 112 ? 15.334 23.354 -15.542 1.00 73.12 112 TRP A N 1
ATOM 926 C CA . TRP A 1 112 ? 15.246 24.702 -14.977 1.00 73.12 112 TRP A CA 1
ATOM 927 C C . TRP A 1 112 ? 15.536 25.777 -16.027 1.00 73.12 112 TRP A C 1
ATOM 929 O O . TRP A 1 112 ? 15.149 26.923 -15.821 1.00 73.12 112 TRP A O 1
ATOM 939 N N . ASP A 1 113 ? 16.156 25.392 -17.144 1.00 73.25 113 ASP A N 1
ATOM 940 C CA . ASP A 1 113 ? 16.460 26.267 -18.276 1.00 73.25 113 ASP A CA 1
ATOM 941 C C . ASP A 1 113 ? 15.264 26.447 -19.246 1.00 73.25 113 ASP A C 1
ATOM 943 O O . ASP A 1 113 ? 15.352 27.234 -20.189 1.00 73.25 113 ASP A O 1
ATOM 947 N N . GLU A 1 114 ? 14.136 25.753 -19.027 1.00 65.81 114 GLU A N 1
ATOM 948 C CA . GLU A 1 114 ? 12.913 25.825 -19.855 1.00 65.81 114 GLU A CA 1
ATOM 949 C C . GLU A 1 114 ? 11.725 26.558 -19.174 1.00 65.81 114 GLU A C 1
ATOM 951 O O . GLU A 1 114 ? 10.614 26.561 -19.716 1.00 65.81 114 GLU A O 1
ATOM 956 N N . LEU A 1 115 ? 11.935 27.171 -17.997 1.00 56.53 115 LEU A N 1
ATOM 957 C CA . LEU A 1 115 ? 10.937 27.938 -17.219 1.00 56.53 115 LEU A CA 1
ATOM 958 C C . LEU A 1 115 ? 11.187 29.452 -17.269 1.00 56.53 115 LEU A C 1
ATOM 960 O O . LEU A 1 115 ? 10.175 30.192 -17.236 1.00 56.53 115 LEU A O 1
#

Secondary structure (DSSP, 8-state):
---------PPPPHHHHHHHHHHHHHH-TTS-HHHHTTSHHHHHHHHHHH--HHHHHHHHHHS-HHHHHHHHHTPPTTSS--HHHHHHHHHHH-GGGTT-PPPPP---PPPGGG-

Foldseek 3Di:
DDDDPPPPPDDDDPVRLVLLLVLCVVQVVPDHSVVCVVCSLLSLLSCLAPNDPVSVVCCVPVDDLVSVVVSLVVPAPPSHDDPVSQQVSCVVSPVVCVSVRDDHHDDDDPDPVVD

Radius of gyration: 15.61 Å; chains: 1; bounding box: 33×41×42 Å

Sequence (115 aa):
MEALRMNDSIVFSQEQTEFLVKAAKRYIWWMTKEEAMMDPFFVISQVMNLGDLKDSAKLFCDFDHKILRQVLLKAKAGWFGDKRTWGSWNNLLFPEYNFVTPPMPVRKIPDWDEL

Organism: NCBI:txid487175

pLDDT: mean 90.25, std 15.52, range [31.72, 98.5]